Protein AF-A0A7J5LA43-F1 (afdb_monomer)

Mean predicted aligned error: 9.46 Å

Foldseek 3Di:
DVVVVVVVVVVVVVVVVVCVVVVAAEEEPDDDDDDDDPPHDHHYDDPPDDDPPPDD

Organism: Bacteroides stercoris (NCBI:txid46506)

pLDDT: mean 70.32, std 12.85, range [41.94, 88.38]

Radius of gyration: 13.01 Å; Cα contacts (8 Å, |Δi|>4): 34; chains: 1; bounding box: 25×27×32 Å

Sequence (56 aa):
NKKRLEYWQALEQDISNYAKEQGFPYRINDLPYGRSEKGKPVIVNYFYHEKIRLTK

Solvent-accessible surface area (backbone atoms only — not comparable to full-atom values): 3701 Å² total; per-residue (Å²): 122,66,76,60,52,56,51,50,54,52,50,50,54,51,52,53,48,52,24,59,77,73,69,34,55,73,40,66,73,64,85,78,80,73,83,68,57,91,95,43,71,64,48,70,43,73,84,74,63,88,70,81,81,78,74,129

Structure (mmCIF, N/CA/C/O backbone):
data_AF-A0A7J5LA43-F1
#
_entry.id   AF-A0A7J5LA43-F1
#
loop_
_atom_site.group_PDB
_atom_site.id
_atom_site.type_symbol
_atom_site.label_atom_id
_atom_site.label_alt_id
_atom_site.label_comp_id
_atom_site.label_asym_id
_atom_site.label_entity_id
_atom_site.label_seq_id
_atom_site.pdbx_PDB_ins_code
_atom_site.Cartn_x
_atom_site.Cartn_y
_atom_site.Cartn_z
_atom_site.occupancy
_atom_site.B_iso_or_equiv
_atom_site.auth_seq_id
_atom_site.auth_comp_id
_atom_site.auth_asym_id
_atom_site.auth_atom_id
_atom_site.pdbx_PDB_model_num
ATOM 1 N N . ASN A 1 1 ? 11.619 -4.895 -19.502 1.00 52.78 1 ASN A N 1
ATOM 2 C CA . ASN A 1 1 ? 10.625 -4.829 -18.402 1.00 52.78 1 ASN A CA 1
ATOM 3 C C . ASN A 1 1 ? 11.199 -4.828 -16.972 1.00 52.78 1 ASN A C 1
ATOM 5 O O . ASN A 1 1 ? 10.405 -4.656 -16.061 1.00 52.78 1 ASN A O 1
ATOM 9 N N . LYS A 1 2 ? 12.524 -4.928 -16.729 1.00 53.91 2 LYS A N 1
ATOM 10 C CA . LYS A 1 2 ? 13.119 -4.839 -15.368 1.00 53.91 2 LYS A CA 1
ATOM 11 C C . LYS A 1 2 ? 13.013 -3.450 -14.714 1.00 53.91 2 LYS A C 1
ATOM 13 O O . LYS A 1 2 ? 12.608 -3.371 -13.567 1.00 53.91 2 LYS A O 1
ATOM 18 N N . LYS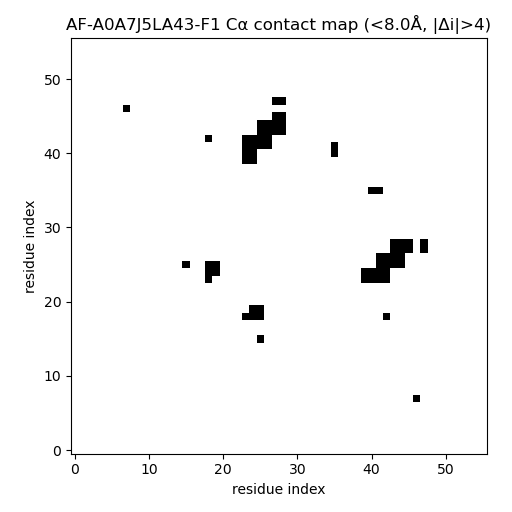 A 1 3 ? 13.230 -2.369 -15.479 1.00 55.34 3 LYS A N 1
ATOM 19 C CA . LYS A 1 3 ? 13.142 -0.977 -14.982 1.00 55.34 3 LYS A CA 1
ATOM 20 C C . LYS A 1 3 ? 11.805 -0.617 -14.319 1.00 55.34 3 LYS A C 1
ATOM 22 O O . LYS A 1 3 ? 11.752 0.284 -13.497 1.00 55.34 3 LYS A O 1
ATOM 27 N N . ARG A 1 4 ? 10.711 -1.302 -14.684 1.00 64.94 4 ARG A N 1
ATOM 28 C CA . ARG A 1 4 ? 9.404 -1.075 -14.054 1.00 64.94 4 ARG A CA 1
ATOM 29 C C . ARG A 1 4 ? 9.322 -1.708 -12.663 1.00 64.94 4 ARG A C 1
ATOM 31 O O . ARG A 1 4 ? 8.640 -1.153 -11.823 1.00 64.94 4 ARG A O 1
ATOM 38 N N . LEU A 1 5 ? 10.015 -2.821 -12.408 1.00 69.06 5 LEU A N 1
ATOM 39 C CA . LEU A 1 5 ? 9.996 -3.496 -11.103 1.00 69.06 5 LEU A CA 1
ATOM 40 C C . LEU A 1 5 ? 10.735 -2.687 -10.034 1.00 69.06 5 LEU A C 1
ATOM 42 O O . LEU A 1 5 ? 10.217 -2.543 -8.935 1.00 69.06 5 LEU A O 1
ATOM 46 N N . GLU A 1 6 ? 11.887 -2.110 -10.378 1.00 74.81 6 GLU A N 1
ATOM 47 C CA . GLU A 1 6 ? 12.664 -1.259 -9.462 1.00 74.81 6 GLU A CA 1
ATOM 48 C C . GLU A 1 6 ? 11.871 -0.018 -9.034 1.00 74.81 6 GLU A C 1
ATOM 50 O O . GLU A 1 6 ? 11.859 0.334 -7.860 1.00 74.81 6 GLU A O 1
ATOM 55 N N . TYR A 1 7 ? 11.136 0.599 -9.967 1.00 78.31 7 TYR A N 1
ATOM 56 C CA . TYR A 1 7 ? 10.237 1.712 -9.657 1.00 78.31 7 TYR A CA 1
ATOM 57 C C . TYR A 1 7 ? 9.160 1.316 -8.636 1.00 78.31 7 TYR A C 1
ATOM 59 O O . TYR A 1 7 ? 8.927 2.045 -7.678 1.00 78.31 7 TYR A O 1
ATOM 67 N N . TRP A 1 8 ? 8.531 0.148 -8.808 1.00 76.31 8 TRP A N 1
ATOM 68 C CA . TRP A 1 8 ? 7.502 -0.327 -7.879 1.00 76.31 8 TRP A CA 1
ATOM 69 C C . TRP A 1 8 ? 8.069 -0.700 -6.506 1.00 76.31 8 TRP A C 1
ATOM 71 O O . TRP A 1 8 ? 7.423 -0.41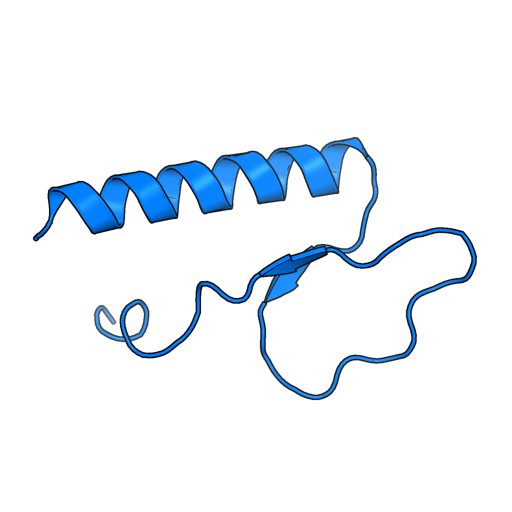5 -5.504 1.00 76.31 8 TRP A O 1
ATOM 81 N N . GLN A 1 9 ? 9.272 -1.279 -6.447 1.00 76.44 9 GLN A N 1
ATOM 82 C CA . GLN A 1 9 ? 9.962 -1.567 -5.184 1.00 76.44 9 GLN A CA 1
ATOM 83 C C . GLN A 1 9 ? 10.323 -0.282 -4.431 1.00 76.44 9 GLN A C 1
ATOM 85 O O . GLN A 1 9 ? 10.081 -0.182 -3.231 1.00 76.44 9 GLN A O 1
ATOM 90 N N . ALA A 1 10 ? 10.847 0.724 -5.137 1.00 83.88 10 ALA A N 1
ATOM 91 C CA . ALA A 1 10 ? 11.141 2.025 -4.546 1.00 83.88 10 ALA A CA 1
ATOM 92 C C . ALA A 1 10 ? 9.864 2.724 -4.047 1.00 83.88 10 ALA A C 1
ATOM 94 O O . ALA A 1 10 ? 9.850 3.260 -2.942 1.00 83.88 10 ALA A O 1
ATOM 95 N N . LEU A 1 11 ? 8.779 2.668 -4.826 1.00 82.81 11 LEU A N 1
ATOM 96 C CA . LEU A 1 11 ? 7.488 3.242 -4.444 1.00 82.81 11 LEU A CA 1
ATOM 97 C C . LEU A 1 11 ? 6.866 2.530 -3.232 1.00 82.81 11 LEU A C 1
ATOM 99 O O . LEU A 1 11 ? 6.302 3.188 -2.362 1.00 82.81 11 LEU A O 1
ATOM 103 N N . GLU A 1 12 ? 6.968 1.200 -3.150 1.00 82.19 12 GLU A N 1
ATOM 104 C CA . GLU A 1 12 ? 6.519 0.443 -1.975 1.00 82.19 12 GLU A CA 1
ATOM 105 C C . GLU A 1 12 ? 7.262 0.899 -0.716 1.00 82.19 12 GLU A C 1
ATOM 107 O O . GLU A 1 12 ? 6.632 1.178 0.306 1.00 82.19 12 GLU A O 1
ATOM 112 N N . GLN A 1 13 ? 8.588 1.030 -0.806 1.00 83.62 13 GLN A N 1
ATOM 113 C CA . GLN A 1 13 ? 9.421 1.449 0.315 1.00 83.62 13 GLN A CA 1
ATOM 114 C C . GLN A 1 13 ? 9.089 2.873 0.782 1.00 83.62 13 GLN A C 1
ATOM 116 O O . GLN A 1 13 ? 9.022 3.116 1.989 1.00 83.62 13 GLN A O 1
ATOM 121 N N . ASP A 1 14 ? 8.853 3.791 -0.155 1.00 87.56 14 ASP A N 1
ATOM 122 C CA . ASP A 1 14 ? 8.492 5.183 0.128 1.00 87.56 14 ASP A CA 1
ATOM 123 C C . ASP A 1 14 ? 7.136 5.279 0.848 1.00 87.56 14 ASP A C 1
ATOM 125 O O . ASP A 1 14 ? 7.032 5.859 1.931 1.00 87.56 14 ASP A O 1
ATOM 129 N N . ILE A 1 15 ? 6.112 4.592 0.328 1.00 84.38 15 ILE A N 1
ATOM 130 C CA . ILE A 1 15 ? 4.771 4.583 0.933 1.00 84.38 15 ILE A CA 1
ATOM 131 C C . ILE A 1 15 ? 4.781 3.862 2.288 1.00 84.38 15 ILE A C 1
ATOM 133 O O . ILE A 1 15 ? 4.104 4.298 3.221 1.00 84.38 15 ILE A O 1
ATOM 137 N N . SER A 1 16 ? 5.550 2.777 2.425 1.00 83.44 16 SER A N 1
ATOM 138 C CA . SER A 1 16 ? 5.704 2.073 3.701 1.00 83.44 16 SER A CA 1
ATOM 139 C C . SER A 1 16 ? 6.353 2.970 4.759 1.00 83.44 16 SER A C 1
ATOM 141 O O . SER A 1 16 ? 5.942 2.939 5.922 1.00 83.44 16 SER A O 1
ATOM 143 N N . ASN A 1 17 ? 7.349 3.772 4.378 1.00 88.31 17 ASN A N 1
ATOM 144 C CA . ASN A 1 17 ? 7.987 4.727 5.282 1.00 88.31 17 ASN A CA 1
ATOM 145 C C . ASN A 1 17 ? 7.013 5.838 5.678 1.00 88.31 17 ASN A C 1
ATOM 147 O O . ASN A 1 17 ? 6.809 6.054 6.871 1.00 88.31 17 ASN A O 1
ATOM 151 N N . TYR A 1 18 ? 6.319 6.435 4.707 1.00 87.88 18 TYR A N 1
ATOM 152 C CA . TYR A 1 18 ? 5.298 7.451 4.960 1.00 87.88 18 TYR A CA 1
ATOM 153 C C . TYR A 1 18 ? 4.203 6.947 5.913 1.00 87.88 18 TYR A C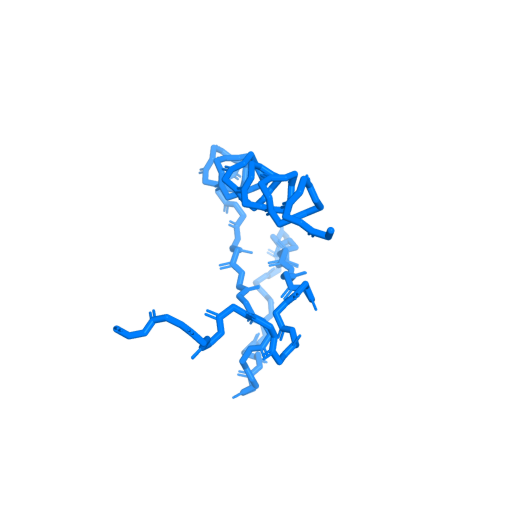 1
ATOM 155 O O . TYR A 1 18 ? 3.864 7.606 6.896 1.00 87.88 18 TYR A O 1
ATOM 163 N N . ALA A 1 19 ? 3.671 5.746 5.671 1.00 85.62 19 ALA A N 1
ATOM 164 C CA . ALA A 1 19 ? 2.647 5.157 6.526 1.00 85.62 19 ALA A CA 1
ATOM 165 C C . ALA A 1 19 ? 3.160 4.931 7.958 1.00 85.62 19 ALA A C 1
ATOM 167 O O . ALA A 1 19 ? 2.439 5.204 8.918 1.00 85.62 19 ALA A O 1
ATOM 168 N N . LYS A 1 20 ? 4.416 4.490 8.110 1.00 84.19 20 LYS A N 1
ATOM 169 C CA . LYS A 1 20 ? 5.056 4.296 9.416 1.00 84.19 20 LYS A CA 1
ATOM 170 C C . LYS A 1 20 ? 5.254 5.616 10.162 1.00 84.19 20 LYS A C 1
ATOM 172 O O . LYS A 1 20 ? 4.957 5.673 11.352 1.00 84.19 20 LYS A O 1
ATOM 177 N N . GLU A 1 21 ? 5.714 6.662 9.479 1.00 88.38 21 GLU A N 1
ATOM 178 C CA . GLU A 1 21 ? 5.915 7.994 10.064 1.00 88.38 21 GLU A CA 1
ATOM 179 C C . GLU A 1 21 ? 4.600 8.631 10.521 1.00 88.38 21 GLU A C 1
ATOM 181 O O . GLU A 1 21 ? 4.535 9.222 11.596 1.00 88.38 21 GLU A O 1
ATOM 186 N N . GLN A 1 22 ? 3.535 8.466 9.738 1.00 84.06 22 GLN A N 1
ATOM 187 C CA . GLN A 1 22 ? 2.212 8.996 10.072 1.00 84.06 22 GLN A CA 1
ATOM 188 C C . GLN A 1 22 ? 1.410 8.087 11.022 1.00 84.06 22 GLN A C 1
ATOM 190 O O . GLN A 1 22 ? 0.324 8.450 11.476 1.00 84.06 22 GLN A O 1
ATOM 195 N N . GLY A 1 23 ? 1.918 6.889 11.331 1.00 82.25 23 GLY A N 1
ATOM 196 C CA . GLY A 1 23 ? 1.224 5.905 12.162 1.00 82.25 23 GLY A CA 1
ATOM 197 C C . GLY A 1 23 ? -0.049 5.346 11.515 1.00 82.25 23 GLY A C 1
ATOM 198 O O . GLY A 1 23 ? -0.978 4.947 12.230 1.00 82.25 23 GLY A O 1
ATOM 199 N N . PHE A 1 24 ? -0.108 5.335 10.180 1.00 81.19 24 PHE A N 1
ATOM 200 C CA . PHE A 1 24 ? -1.193 4.728 9.422 1.00 81.19 24 PHE A CA 1
ATOM 201 C C . PHE A 1 24 ? -0.954 3.226 9.234 1.00 81.19 24 PHE A C 1
ATOM 203 O O . PHE A 1 24 ? 0.167 2.803 8.944 1.00 81.19 24 PHE A O 1
ATOM 210 N N . PRO A 1 25 ? -2.000 2.390 9.343 1.00 78.88 25 PRO A N 1
ATOM 211 C CA . PRO A 1 25 ? -1.877 0.975 9.031 1.00 78.88 25 PRO A CA 1
ATOM 212 C C . PRO A 1 25 ? -1.586 0.791 7.535 1.00 78.88 25 PRO A C 1
ATOM 214 O O . PRO A 1 25 ? -2.42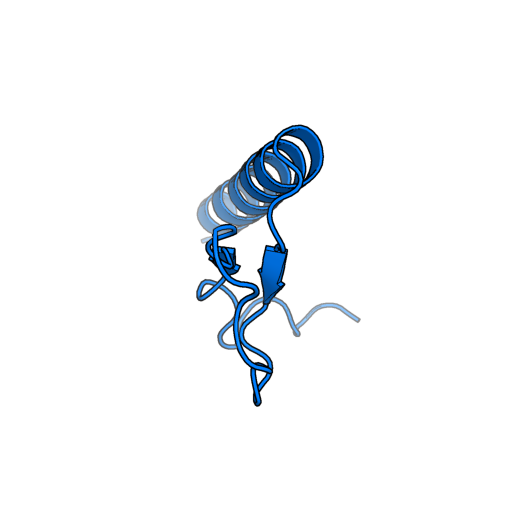0 1.141 6.699 1.00 78.88 25 PRO A O 1
ATOM 217 N N . TYR A 1 26 ? -0.428 0.216 7.204 1.00 79.44 26 TYR A N 1
ATOM 218 C CA . TYR A 1 26 ? -0.070 -0.204 5.848 1.00 79.44 26 TYR A CA 1
ATOM 219 C C . TYR A 1 26 ? -0.326 -1.703 5.689 1.00 79.44 26 TYR A C 1
ATOM 221 O O . TYR A 1 26 ? 0.219 -2.509 6.447 1.00 79.44 26 TYR A O 1
ATOM 229 N N . ARG A 1 27 ? -1.186 -2.091 4.745 1.00 74.88 27 ARG A N 1
ATOM 230 C CA . ARG A 1 27 ? -1.545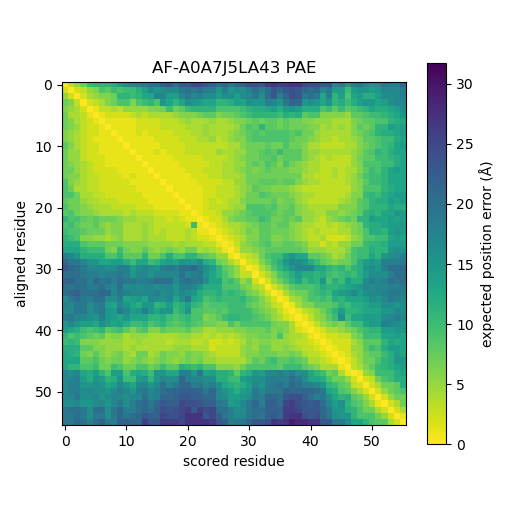 -3.496 4.502 1.00 74.88 27 ARG A CA 1
ATOM 231 C C . ARG A 1 27 ? -1.396 -3.834 3.025 1.00 74.88 27 ARG A C 1
ATOM 233 O O . ARG A 1 27 ? -1.843 -3.083 2.164 1.00 74.88 27 ARG A O 1
ATOM 240 N N . ILE A 1 28 ? -0.804 -4.984 2.730 1.00 74.38 28 ILE A N 1
ATOM 241 C CA . ILE A 1 28 ? -0.859 -5.579 1.390 1.00 74.38 28 ILE A CA 1
ATOM 242 C C . ILE A 1 28 ? -2.246 -6.173 1.144 1.00 74.38 28 ILE A C 1
ATOM 244 O O . ILE A 1 28 ? -2.974 -6.449 2.100 1.00 74.38 28 ILE A O 1
ATOM 248 N N . ASN A 1 29 ? -2.625 -6.349 -0.124 1.00 68.69 29 ASN A N 1
ATOM 249 C CA . ASN A 1 29 ? -3.907 -6.936 -0.511 1.00 68.69 29 ASN A CA 1
ATOM 250 C C . ASN A 1 29 ? -4.008 -8.448 -0.250 1.00 68.69 29 ASN A C 1
ATOM 252 O O . ASN A 1 29 ? -4.225 -9.237 -1.162 1.00 68.69 29 ASN A O 1
ATOM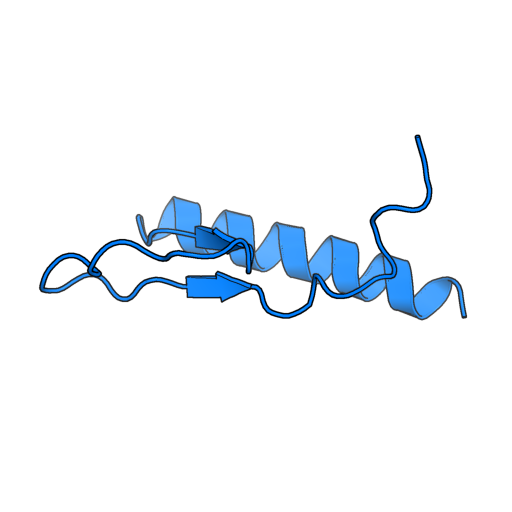 256 N N . ASP A 1 30 ? -3.859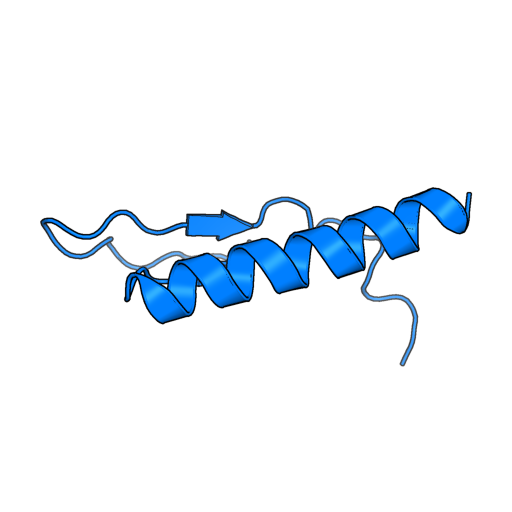 -8.837 1.014 1.00 61.22 30 ASP A N 1
ATOM 257 C CA . ASP A 1 30 ? -4.168 -10.167 1.527 1.00 61.22 30 ASP A CA 1
ATOM 258 C C . ASP A 1 30 ? -5.496 -10.078 2.296 1.00 61.22 30 ASP A C 1
ATOM 260 O O . ASP A 1 30 ? -5.629 -9.349 3.283 1.00 61.22 30 ASP A O 1
ATOM 264 N N . LEU A 1 31 ? -6.527 -10.739 1.771 1.00 61.66 31 LEU A N 1
ATOM 265 C CA . LEU A 1 31 ? -7.870 -10.754 2.354 1.00 61.66 31 LEU A CA 1
ATOM 266 C C . LEU A 1 31 ? -7.909 -11.647 3.614 1.00 61.66 31 LEU A C 1
ATOM 268 O O . LEU A 1 31 ? -7.238 -12.676 3.629 1.00 61.66 31 LEU A O 1
ATOM 272 N N . PRO A 1 32 ? -8.754 -11.349 4.628 1.00 61.38 32 PRO A N 1
ATOM 273 C CA . PRO A 1 32 ? -9.722 -10.256 4.710 1.00 61.38 32 PRO A CA 1
ATOM 274 C C . PRO A 1 32 ? -9.245 -9.114 5.622 1.00 61.38 32 PRO A C 1
ATOM 276 O O . PRO A 1 32 ? -8.756 -9.321 6.734 1.00 61.38 32 PRO A O 1
ATOM 279 N N . TYR A 1 33 ? -9.459 -7.872 5.190 1.00 62.38 33 TYR A N 1
ATOM 280 C CA . TYR A 1 33 ? -9.134 -6.710 6.013 1.00 62.38 33 TYR A CA 1
ATOM 281 C C . TYR A 1 33 ? -10.115 -6.582 7.180 1.00 62.38 33 TYR A C 1
ATOM 283 O O . TYR A 1 33 ? -11.312 -6.373 6.985 1.00 62.38 33 TYR A O 1
ATOM 291 N N . GLY A 1 34 ? -9.604 -6.652 8.410 1.00 62.81 34 GLY A N 1
ATOM 292 C CA . GLY A 1 34 ? -10.355 -6.209 9.586 1.00 62.81 34 GLY A CA 1
ATOM 293 C C . GLY A 1 34 ? -10.740 -4.727 9.472 1.00 62.81 34 GLY A C 1
ATOM 294 O O . GLY A 1 34 ? -10.060 -3.969 8.774 1.00 62.81 34 GLY A O 1
ATOM 295 N N . ARG A 1 35 ? -11.811 -4.311 10.167 1.00 62.16 35 ARG A N 1
ATOM 296 C CA . ARG A 1 35 ? -12.306 -2.919 10.172 1.00 62.16 35 ARG A CA 1
ATOM 297 C C . ARG A 1 35 ? -11.173 -1.926 10.457 1.00 62.16 35 ARG A C 1
ATOM 299 O O . ARG A 1 35 ? -10.421 -2.103 11.411 1.00 62.16 35 ARG A O 1
ATOM 306 N N . SER A 1 36 ? -11.088 -0.878 9.641 1.00 60.78 36 SER A N 1
ATOM 307 C CA . SER A 1 36 ? -10.237 0.284 9.902 1.00 60.78 36 SER A CA 1
ATOM 308 C C . SER A 1 36 ? -10.633 0.938 11.226 1.00 60.78 36 SER A C 1
ATOM 310 O O . SER A 1 36 ? -11.824 1.076 11.520 1.00 60.78 36 SER A O 1
ATOM 312 N N . GLU A 1 37 ? -9.650 1.349 12.025 1.00 64.19 37 GLU A N 1
ATOM 313 C CA . GLU A 1 37 ? -9.907 2.080 13.265 1.00 64.19 37 GLU A CA 1
ATOM 314 C C . GLU A 1 37 ? -10.460 3.482 12.964 1.00 64.19 37 GLU A C 1
ATOM 316 O O . GLU A 1 37 ? -10.060 4.149 12.005 1.00 64.19 37 GLU A O 1
ATOM 321 N N . LYS A 1 38 ? -11.411 3.950 13.781 1.00 68.38 38 LYS A N 1
ATOM 322 C CA . LYS A 1 38 ? -12.059 5.253 13.586 1.00 68.38 38 LYS A CA 1
ATOM 323 C C . LYS A 1 38 ? -11.016 6.372 13.700 1.00 68.38 38 LYS A C 1
ATOM 325 O O . LYS A 1 38 ? -10.396 6.534 14.743 1.00 68.38 38 LYS A O 1
ATOM 330 N N . GLY A 1 39 ? -10.858 7.158 12.635 1.00 73.38 39 GLY A N 1
ATOM 331 C CA . GLY A 1 39 ? -9.910 8.278 12.580 1.00 73.38 39 GLY A CA 1
ATOM 332 C C . GLY A 1 39 ? -8.532 7.938 12.006 1.00 73.38 39 GLY A C 1
ATOM 333 O O . GLY A 1 39 ? -7.717 8.843 11.860 1.00 73.38 39 GLY A O 1
ATOM 334 N N . LYS A 1 40 ? -8.273 6.676 11.632 1.00 74.94 40 LYS A N 1
ATOM 335 C CA . LYS A 1 40 ? -7.032 6.269 10.959 1.00 74.94 40 LYS A CA 1
ATOM 336 C C . LYS A 1 40 ? -7.351 5.499 9.674 1.00 74.94 40 LYS A C 1
ATOM 338 O O . LYS A 1 40 ? -7.697 4.317 9.749 1.00 74.94 40 LYS A O 1
ATOM 343 N N . PRO A 1 41 ? -7.284 6.139 8.491 1.00 78.00 41 PRO A N 1
ATOM 344 C CA . PRO A 1 41 ? -7.475 5.427 7.234 1.00 78.00 41 PRO A CA 1
ATOM 345 C C . PRO A 1 41 ? -6.397 4.347 7.074 1.00 78.00 41 PRO A C 1
ATOM 347 O O . PRO A 1 41 ? -5.238 4.551 7.426 1.00 78.00 41 PRO A O 1
ATOM 350 N N . VAL A 1 42 ? -6.793 3.186 6.553 1.00 78.44 42 VAL A N 1
ATOM 351 C CA . VAL A 1 42 ? -5.872 2.088 6.232 1.00 78.44 42 VAL A CA 1
ATOM 352 C C . VAL A 1 42 ? -5.366 2.299 4.811 1.00 78.44 42 VAL A C 1
ATOM 354 O O . VAL A 1 42 ? -6.167 2.422 3.884 1.00 78.44 42 VAL A O 1
ATOM 357 N N . ILE A 1 43 ? -4.047 2.315 4.637 1.00 80.44 43 ILE A N 1
ATOM 358 C CA . ILE A 1 43 ? -3.411 2.359 3.322 1.00 80.44 43 ILE A CA 1
ATOM 359 C C . ILE A 1 43 ? -3.283 0.918 2.834 1.00 80.44 43 ILE A C 1
ATOM 361 O O . ILE A 1 43 ? -2.603 0.098 3.454 1.00 80.44 43 ILE A O 1
ATOM 365 N N . VAL A 1 44 ? -3.957 0.607 1.727 1.00 76.44 44 VAL A N 1
ATOM 366 C CA . VAL A 1 44 ? -3.936 -0.725 1.119 1.00 76.44 44 VAL A CA 1
ATOM 367 C C . VAL A 1 44 ? -3.092 -0.692 -0.148 1.00 76.44 44 VAL A C 1
ATOM 369 O O . VAL A 1 44 ? -3.398 0.040 -1.089 1.00 76.44 44 VAL A O 1
ATOM 372 N N . ASN A 1 45 ? -2.034 -1.497 -0.180 1.00 76.94 45 ASN A N 1
ATOM 373 C CA . ASN A 1 45 ? -1.209 -1.686 -1.364 1.00 76.94 45 ASN A CA 1
ATOM 374 C C . ASN A 1 45 ? -1.834 -2.754 -2.284 1.00 76.94 45 ASN A C 1
ATOM 376 O O . ASN A 1 45 ? -1.846 -3.943 -1.957 1.00 76.94 45 ASN A O 1
ATOM 380 N N . TYR A 1 46 ? -2.315 -2.313 -3.452 1.00 69.94 46 TYR A N 1
ATOM 381 C CA . TYR A 1 46 ? -2.893 -3.154 -4.510 1.00 69.94 46 TYR A CA 1
ATOM 382 C C . TYR A 1 46 ? -1.885 -3.620 -5.570 1.00 69.94 46 TYR A C 1
ATOM 384 O O . TYR A 1 46 ? -2.231 -4.454 -6.408 1.00 69.94 46 TYR A O 1
ATOM 392 N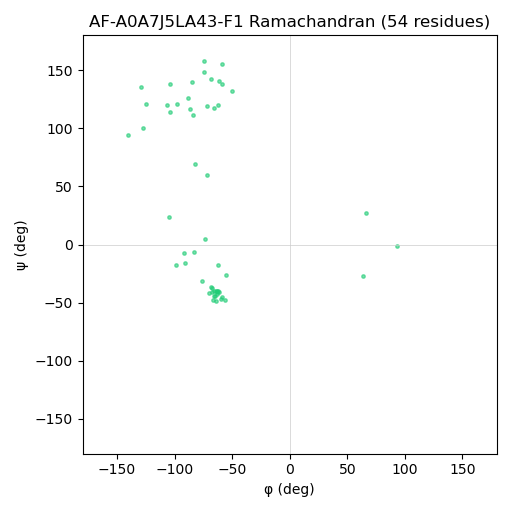 N . PHE A 1 47 ? -0.641 -3.125 -5.549 1.00 67.69 47 PHE A N 1
ATOM 393 C CA . PHE A 1 47 ? 0.393 -3.488 -6.529 1.00 67.69 47 PHE A CA 1
ATOM 394 C C . PHE A 1 47 ? 0.741 -4.984 -6.495 1.00 67.69 47 PHE A C 1
ATOM 396 O O . PHE A 1 47 ? 1.294 -5.523 -7.454 1.00 67.69 47 PHE A O 1
ATOM 403 N N . TYR A 1 48 ? 0.375 -5.667 -5.410 1.00 58.94 48 TYR A N 1
ATOM 404 C CA . TYR A 1 48 ? 0.637 -7.077 -5.179 1.00 58.94 48 TYR A CA 1
ATOM 405 C C . TYR A 1 48 ? -0.385 -7.990 -5.875 1.00 58.94 48 TYR A C 1
ATOM 407 O O . TYR A 1 48 ? -1.182 -8.659 -5.230 1.00 58.94 48 TYR A O 1
ATOM 415 N N . HIS A 1 49 ? -0.353 -8.051 -7.206 1.00 55.06 49 HIS A N 1
ATOM 416 C CA . HIS A 1 49 ? -0.963 -9.155 -7.949 1.00 55.06 49 HIS A CA 1
ATOM 417 C C . HIS A 1 49 ? 0.079 -9.798 -8.882 1.00 55.06 49 HIS A C 1
ATOM 419 O O . HIS A 1 49 ? 0.714 -9.159 -9.721 1.00 55.06 49 HIS A O 1
ATOM 425 N N . GLU A 1 50 ? 0.294 -11.092 -8.647 1.00 49.88 50 GLU A N 1
ATOM 426 C CA . GLU A 1 50 ? 1.043 -12.083 -9.436 1.00 49.88 50 GLU A CA 1
ATOM 427 C C . GLU A 1 50 ? 2.558 -11.933 -9.675 1.00 49.88 50 GLU A C 1
ATOM 429 O O . GLU A 1 50 ? 3.210 -12.965 -9.822 1.00 49.88 50 GLU A O 1
ATOM 434 N N . LYS A 1 51 ? 3.182 -10.744 -9.684 1.00 50.22 51 LYS A N 1
ATOM 435 C CA . LYS A 1 51 ? 4.578 -10.637 -10.192 1.00 50.22 51 LYS A CA 1
ATOM 436 C C . LYS A 1 51 ? 5.722 -10.620 -9.172 1.00 50.22 51 LYS A C 1
ATOM 438 O O . LYS A 1 51 ? 6.852 -10.886 -9.570 1.00 50.22 51 LYS A O 1
ATOM 443 N N . ILE A 1 52 ? 5.470 -10.355 -7.887 1.00 52.97 52 ILE A N 1
ATOM 444 C CA . ILE A 1 52 ? 6.538 -10.285 -6.860 1.00 52.97 52 ILE A CA 1
ATOM 445 C C . ILE A 1 52 ? 6.781 -11.649 -6.175 1.00 52.97 52 ILE A C 1
ATOM 447 O O . ILE A 1 52 ? 7.850 -11.893 -5.628 1.00 52.97 52 ILE A O 1
ATOM 451 N N . ARG A 1 53 ? 5.858 -12.616 -6.313 1.00 50.6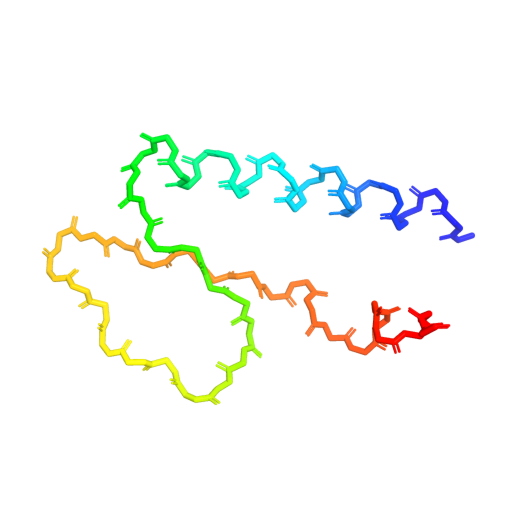2 53 ARG A N 1
ATOM 452 C CA . ARG A 1 53 ? 5.990 -13.985 -5.762 1.00 50.62 53 ARG A CA 1
ATOM 453 C C . ARG A 1 53 ? 6.986 -14.901 -6.496 1.00 50.62 53 ARG A C 1
ATOM 455 O O . ARG A 1 53 ? 7.075 -16.075 -6.151 1.00 50.62 53 ARG A O 1
ATOM 462 N N . LEU A 1 54 ? 7.725 -14.408 -7.492 1.00 45.34 54 LEU A N 1
ATOM 463 C CA . LEU A 1 54 ? 8.557 -15.237 -8.379 1.00 45.34 54 LEU A CA 1
ATOM 464 C C . LEU A 1 54 ? 10.068 -15.178 -8.123 1.00 45.34 54 LEU A C 1
ATOM 466 O O . LEU A 1 54 ? 10.851 -15.518 -9.004 1.00 45.34 54 LEU A O 1
ATOM 470 N N . THR A 1 55 ? 10.491 -14.831 -6.911 1.00 43.97 55 THR A N 1
ATOM 471 C CA . THR A 1 55 ? 11.882 -15.084 -6.511 1.00 43.97 55 THR A CA 1
ATOM 472 C C . THR A 1 55 ? 11.911 -15.539 -5.062 1.00 43.97 55 THR A C 1
ATOM 474 O O . THR A 1 55 ? 11.844 -14.727 -4.142 1.00 43.97 55 THR A O 1
ATOM 477 N N . LYS A 1 56 ? 11.906 -16.864 -4.906 1.00 41.94 56 LYS A N 1
ATOM 478 C CA . LYS A 1 56 ? 12.284 -17.584 -3.693 1.00 41.94 56 LYS A CA 1
ATOM 479 C C . LYS A 1 56 ? 13.777 -17.875 -3.756 1.00 41.94 56 LYS A C 1
ATOM 481 O O . LYS A 1 56 ? 14.253 -18.100 -4.892 1.00 41.94 56 LYS A O 1
#

Secondary structure (DSSP, 8-state):
-HHHHHHHHHHHHHHHHHHHHHTPPEEES-S-PPPPPTT-PPEEE---SSSSTT--